Protein AF-A0A7X6XNE3-F1 (afdb_monomer_lite)

pLDDT: mean 81.72, std 12.76, range [44.78, 93.31]

Structure (mmCIF, N/CA/C/O backbone):
data_AF-A0A7X6XNE3-F1
#
_entry.id   AF-A0A7X6XNE3-F1
#
loop_
_atom_site.group_PDB
_atom_site.id
_atom_site.type_symbol
_atom_site.label_atom_id
_atom_site.label_alt_id
_atom_site.label_comp_id
_atom_site.label_asym_id
_atom_site.label_entity_id
_atom_site.label_seq_id
_atom_site.pdbx_PDB_ins_code
_atom_site.Cartn_x
_atom_site.Cartn_y
_atom_site.Cartn_z
_atom_site.occupancy
_atom_site.B_iso_or_equiv
_atom_site.auth_seq_id
_atom_site.auth_comp_id
_atom_site.auth_asym_id
_atom_site.auth_atom_id
_atom_site.pdbx_PDB_model_num
ATOM 1 N N . TYR A 1 1 ? -0.236 -19.585 -7.255 1.00 65.62 1 TYR A N 1
ATOM 2 C CA . TYR A 1 1 ? 0.647 -18.789 -8.130 1.00 65.62 1 TYR A CA 1
ATOM 3 C C . TYR A 1 1 ? 0.917 -17.446 -7.471 1.00 65.62 1 TYR A C 1
ATOM 5 O O . TYR A 1 1 ? -0.040 -16.790 -7.085 1.00 65.62 1 TYR A O 1
ATOM 13 N N . ARG A 1 2 ? 2.186 -17.065 -7.277 1.00 69.50 2 ARG A N 1
ATOM 14 C CA . ARG A 1 2 ? 2.570 -15.711 -6.845 1.00 69.50 2 ARG A CA 1
ATOM 15 C C . ARG A 1 2 ? 3.141 -14.987 -8.057 1.00 69.50 2 ARG A C 1
ATOM 17 O O . ARG A 1 2 ? 4.037 -15.521 -8.703 1.00 69.50 2 ARG A O 1
ATOM 24 N N . VAL A 1 3 ? 2.584 -13.827 -8.377 1.00 74.06 3 VAL A N 1
ATOM 25 C CA . VAL A 1 3 ? 3.065 -12.971 -9.464 1.00 74.06 3 VAL A CA 1
ATOM 26 C C . VAL A 1 3 ? 3.971 -11.924 -8.840 1.00 74.06 3 VAL A C 1
ATOM 28 O O . VAL A 1 3 ? 3.584 -11.273 -7.873 1.00 74.06 3 VAL A O 1
ATOM 31 N N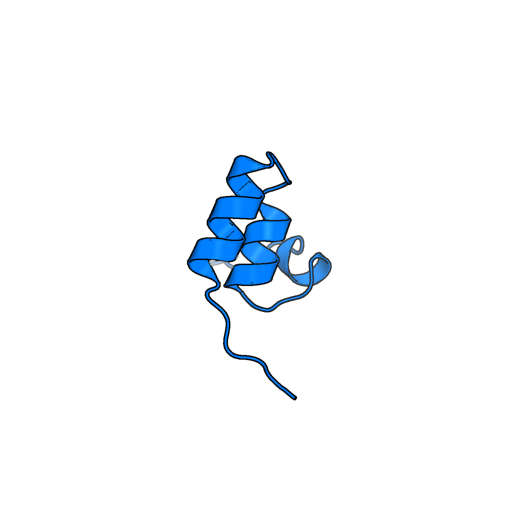 . THR A 1 4 ? 5.180 -11.784 -9.365 1.00 78.12 4 THR A N 1
ATOM 32 C CA . THR A 1 4 ? 6.084 -10.697 -8.997 1.00 78.12 4 THR A CA 1
ATOM 33 C C . THR A 1 4 ? 5.566 -9.413 -9.634 1.00 78.12 4 THR A C 1
ATOM 35 O O . THR A 1 4 ? 5.459 -9.328 -10.856 1.00 78.12 4 THR A O 1
ATOM 38 N N . TYR A 1 5 ? 5.222 -8.421 -8.821 1.00 80.31 5 TYR A N 1
ATOM 39 C CA . TYR A 1 5 ? 4.837 -7.092 -9.284 1.00 80.31 5 TYR A CA 1
ATOM 40 C C . TYR A 1 5 ? 5.506 -6.022 -8.422 1.00 80.31 5 TYR A C 1
ATOM 42 O O . TYR A 1 5 ? 5.988 -6.296 -7.324 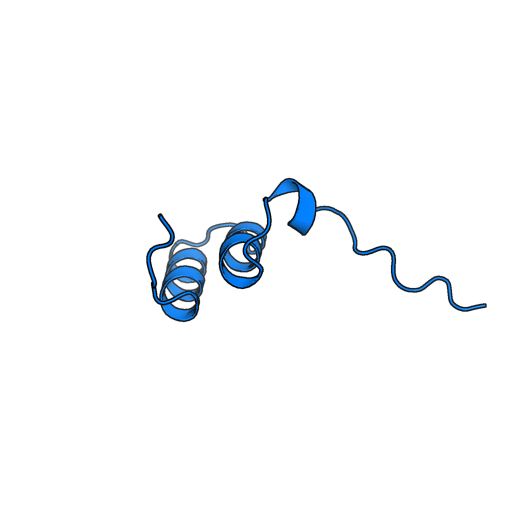1.00 80.31 5 TYR A O 1
ATOM 50 N N . ASP A 1 6 ? 5.555 -4.801 -8.944 1.00 87.00 6 ASP A N 1
ATOM 51 C CA . ASP A 1 6 ? 6.169 -3.668 -8.261 1.00 87.00 6 ASP A CA 1
ATOM 52 C C . ASP A 1 6 ? 5.210 -3.087 -7.210 1.00 87.00 6 ASP A C 1
ATOM 54 O O . ASP A 1 6 ? 4.283 -2.329 -7.516 1.00 87.00 6 ASP A O 1
ATOM 58 N N . PHE A 1 7 ? 5.437 -3.472 -5.955 1.00 88.81 7 PHE A N 1
ATOM 59 C CA . PHE A 1 7 ? 4.664 -3.001 -4.808 1.00 88.81 7 PHE A CA 1
ATOM 60 C C . PHE A 1 7 ? 4.790 -1.490 -4.590 1.00 88.81 7 PHE A C 1
ATOM 62 O O . PHE A 1 7 ? 3.818 -0.857 -4.179 1.00 88.81 7 PHE A O 1
ATOM 69 N N . ALA A 1 8 ? 5.951 -0.897 -4.885 1.00 87.69 8 ALA A N 1
ATOM 70 C CA . ALA A 1 8 ? 6.174 0.531 -4.695 1.00 87.69 8 ALA A CA 1
ATOM 71 C C . ALA A 1 8 ? 5.358 1.340 -5.707 1.00 87.69 8 ALA A C 1
ATOM 73 O O . ALA A 1 8 ? 4.677 2.297 -5.333 1.00 87.69 8 ALA A O 1
ATOM 74 N N . ARG A 1 9 ? 5.344 0.902 -6.970 1.00 90.69 9 ARG A N 1
ATOM 75 C CA . ARG A 1 9 ? 4.512 1.506 -8.016 1.00 90.69 9 ARG A CA 1
ATOM 76 C C . ARG A 1 9 ? 3.020 1.372 -7.714 1.00 90.69 9 ARG A C 1
ATOM 78 O O . ARG A 1 9 ? 2.273 2.329 -7.905 1.00 90.69 9 ARG A O 1
ATOM 85 N N . ALA A 1 10 ? 2.585 0.214 -7.222 1.00 89.88 10 ALA A N 1
ATOM 86 C CA . ALA A 1 10 ? 1.198 0.008 -6.819 1.00 89.88 10 ALA A CA 1
ATOM 87 C C . ALA A 1 10 ? 0.809 0.913 -5.635 1.00 89.88 10 ALA A C 1
ATOM 89 O O . ALA A 1 10 ? -0.218 1.584 -5.695 1.00 89.88 10 ALA A O 1
ATOM 90 N N . ALA A 1 11 ? 1.648 1.010 -4.599 1.00 90.88 11 ALA A N 1
ATOM 91 C CA . ALA A 1 11 ? 1.410 1.903 -3.465 1.00 90.88 11 ALA A CA 1
ATOM 92 C C . ALA A 1 11 ? 1.366 3.384 -3.880 1.00 90.88 11 ALA A C 1
ATOM 94 O O . ALA A 1 11 ? 0.510 4.127 -3.403 1.00 90.88 11 ALA A O 1
ATOM 95 N N . ALA A 1 12 ? 2.242 3.814 -4.794 1.00 91.75 12 ALA A N 1
ATOM 96 C CA . ALA A 1 12 ? 2.226 5.172 -5.337 1.00 91.75 12 ALA A CA 1
ATOM 97 C C . ALA A 1 12 ? 0.916 5.474 -6.080 1.00 91.75 12 ALA A C 1
ATOM 99 O O . ALA A 1 12 ? 0.262 6.471 -5.782 1.00 91.75 12 ALA A O 1
ATOM 100 N N . ALA A 1 13 ? 0.475 4.571 -6.961 1.00 92.44 13 ALA A N 1
ATOM 101 C CA . ALA A 1 13 ? -0.781 4.727 -7.693 1.00 92.44 13 ALA A CA 1
ATOM 102 C C . ALA A 1 13 ? -2.003 4.796 -6.758 1.00 92.44 13 ALA A C 1
ATOM 104 O O . ALA A 1 13 ? -2.928 5.568 -7.006 1.00 92.44 13 ALA A O 1
ATOM 105 N N . LEU A 1 14 ? -2.004 4.027 -5.662 1.00 91.44 14 LEU A N 1
ATOM 106 C CA . LEU A 1 14 ? -3.069 4.085 -4.654 1.00 91.44 14 LEU A CA 1
ATOM 107 C C . LEU A 1 14 ? -3.134 5.466 -3.980 1.00 91.44 14 LEU A C 1
ATOM 109 O O . LEU A 1 14 ? -4.223 6.011 -3.801 1.00 91.44 14 LEU A O 1
ATOM 113 N N . ARG A 1 15 ? -1.977 6.062 -3.665 1.00 89.62 15 ARG A N 1
ATOM 114 C CA . ARG A 1 15 ? -1.898 7.414 -3.087 1.00 89.62 15 ARG A CA 1
ATOM 115 C C . ARG A 1 15 ? -2.328 8.495 -4.074 1.00 89.62 15 ARG A C 1
ATOM 117 O O . ARG A 1 15 ? -3.074 9.395 -3.699 1.00 89.62 15 ARG A O 1
ATOM 124 N N . GLU A 1 16 ? -1.909 8.392 -5.333 1.00 93.31 16 GLU A N 1
ATOM 125 C CA . GLU A 1 16 ? -2.308 9.322 -6.402 1.00 93.31 16 GLU A CA 1
ATOM 126 C C . GLU A 1 16 ? -3.824 9.321 -6.628 1.00 93.31 16 GLU A C 1
ATOM 128 O O . GLU A 1 16 ? -4.431 10.371 -6.837 1.00 93.31 16 GLU A O 1
ATOM 133 N N . GLN A 1 17 ? -4.454 8.152 -6.503 1.00 92.06 17 GLN A N 1
ATOM 134 C CA . GLN A 1 17 ? -5.906 7.995 -6.594 1.00 92.06 17 GLN A CA 1
ATOM 135 C C . GLN A 1 17 ? -6.651 8.430 -5.322 1.00 92.06 17 GLN A C 1
ATOM 137 O O . GLN A 1 17 ? -7.870 8.282 -5.250 1.00 92.06 17 GLN A O 1
ATOM 142 N N . LYS A 1 18 ? -5.945 8.990 -4.327 1.00 89.75 18 LYS A N 1
ATOM 143 C CA . LYS A 1 18 ? -6.493 9.425 -3.031 1.00 89.75 18 LYS A CA 1
ATOM 144 C C . LYS A 1 18 ? -7.230 8.308 -2.288 1.00 89.75 18 LYS A C 1
ATOM 146 O O . LYS A 1 18 ? -8.168 8.572 -1.535 1.00 89.75 18 LYS A O 1
ATOM 151 N N . LEU A 1 19 ? -6.813 7.060 -2.501 1.00 90.00 19 LEU A N 1
ATOM 152 C CA . LEU A 1 19 ? -7.330 5.942 -1.728 1.00 90.00 19 LEU A CA 1
ATOM 153 C C . LEU A 1 19 ? -6.763 5.994 -0.303 1.00 90.00 19 LEU A C 1
ATOM 155 O O . LEU A 1 19 ? -5.682 6.550 -0.086 1.00 90.00 19 LEU A O 1
ATOM 159 N N . PRO A 1 20 ? -7.470 5.421 0.685 1.00 90.88 20 PRO A N 1
ATOM 160 C CA . PRO A 1 20 ? -6.983 5.392 2.057 1.00 90.88 20 PRO A CA 1
ATOM 161 C C . PRO A 1 20 ? -5.609 4.724 2.160 1.00 90.88 20 PRO A C 1
ATOM 163 O O . PRO A 1 20 ? -5.377 3.672 1.562 1.00 90.88 20 PRO A O 1
ATOM 166 N N . GLU A 1 21 ? -4.720 5.289 2.979 1.00 88.69 21 GLU A N 1
ATOM 167 C CA . GLU A 1 21 ? -3.342 4.793 3.137 1.00 88.69 21 GLU A CA 1
ATOM 168 C C . GLU A 1 21 ? -3.299 3.324 3.592 1.00 88.69 21 GLU A C 1
ATOM 170 O O . GLU A 1 21 ? -2.377 2.591 3.243 1.00 88.69 21 GLU A O 1
ATOM 175 N N . ALA A 1 22 ? -4.342 2.850 4.280 1.00 90.00 22 ALA A N 1
ATOM 176 C CA . ALA A 1 22 ? -4.494 1.447 4.651 1.00 90.00 22 ALA A CA 1
ATOM 177 C C . ALA A 1 22 ? -4.417 0.490 3.441 1.00 90.00 22 ALA A C 1
ATOM 179 O O . ALA A 1 22 ? -3.875 -0.604 3.566 1.00 90.00 22 ALA A O 1
ATOM 180 N N . PHE A 1 23 ? -4.863 0.903 2.248 1.00 88.44 23 PHE A N 1
ATOM 181 C CA . PHE A 1 23 ? -4.717 0.105 1.024 1.00 88.44 23 PHE A CA 1
ATOM 182 C C . PHE A 1 23 ? -3.274 0.075 0.514 1.00 88.44 23 PHE A C 1
ATOM 184 O O . PHE A 1 23 ? -2.806 -0.972 0.067 1.00 88.44 23 PHE A O 1
ATOM 191 N N . ALA A 1 24 ? -2.542 1.189 0.602 1.00 91.19 24 ALA A N 1
ATOM 192 C CA . ALA A 1 24 ? -1.120 1.209 0.264 1.00 91.19 24 ALA A CA 1
ATOM 193 C C . ALA A 1 24 ? -0.328 0.305 1.222 1.00 91.19 24 ALA A C 1
ATOM 195 O O . ALA A 1 24 ? 0.490 -0.501 0.783 1.00 91.19 24 ALA A O 1
ATOM 196 N N . GLN A 1 25 ? -0.642 0.361 2.517 1.00 90.12 25 GLN A N 1
ATOM 197 C CA . GLN A 1 25 ? -0.069 -0.517 3.538 1.00 90.12 25 GLN A CA 1
ATOM 198 C C . GLN A 1 25 ? -0.421 -1.992 3.306 1.00 90.12 25 GLN A C 1
ATOM 200 O O . GLN A 1 25 ? 0.446 -2.848 3.442 1.00 90.12 25 GLN A O 1
ATOM 205 N N . MET A 1 26 ? -1.647 -2.294 2.873 1.00 91.62 26 MET A N 1
ATOM 206 C CA . MET A 1 26 ? -2.071 -3.648 2.497 1.00 91.62 26 MET A CA 1
ATOM 207 C C . MET A 1 26 ? -1.169 -4.228 1.398 1.00 91.62 26 MET A C 1
ATOM 209 O O . MET A 1 26 ? -0.672 -5.348 1.518 1.00 91.62 26 MET A O 1
ATOM 213 N N . VAL A 1 27 ? -0.901 -3.437 0.354 1.00 89.69 27 VAL A N 1
ATOM 214 C CA . VAL A 1 27 ? -0.030 -3.839 -0.759 1.00 89.69 27 VAL A CA 1
ATOM 215 C C . VAL A 1 27 ? 1.427 -3.973 -0.319 1.00 89.69 27 VAL A C 1
ATOM 217 O O . VAL A 1 27 ? 2.079 -4.939 -0.7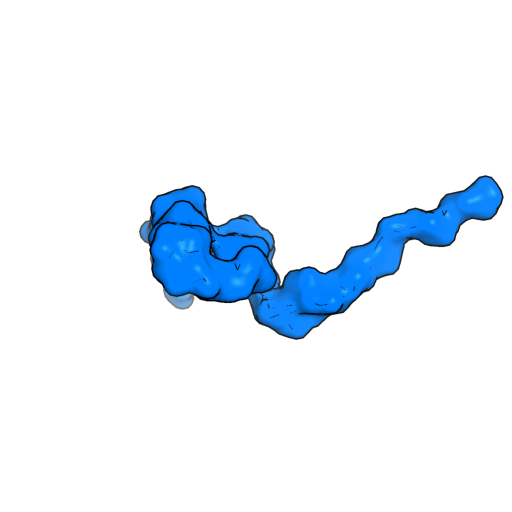03 1.00 89.69 27 VAL A O 1
ATOM 220 N N . LEU A 1 28 ? 1.936 -3.045 0.494 1.00 88.12 28 LEU A N 1
ATOM 221 C CA . LEU A 1 28 ? 3.332 -3.050 0.943 1.00 88.12 28 LEU A CA 1
ATOM 222 C C . LEU A 1 28 ? 3.634 -4.169 1.948 1.00 88.12 28 LEU A C 1
ATOM 224 O O . LEU A 1 28 ? 4.695 -4.783 1.882 1.00 88.12 28 LEU A O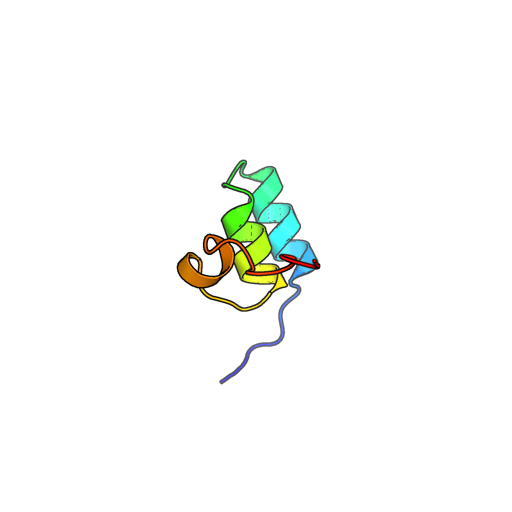 1
ATOM 228 N N . GLN A 1 29 ? 2.711 -4.444 2.870 1.00 87.06 29 GLN A N 1
ATOM 229 C CA . GLN A 1 29 ? 2.884 -5.456 3.914 1.00 87.06 29 GLN A CA 1
ATOM 230 C C . GLN A 1 29 ? 2.448 -6.856 3.460 1.00 87.06 29 GLN A C 1
ATOM 232 O O . GLN A 1 29 ? 2.748 -7.841 4.135 1.00 87.06 29 GLN A O 1
ATOM 237 N N . GLY A 1 30 ? 1.712 -6.960 2.346 1.00 86.50 30 GLY A N 1
ATOM 238 C CA . GLY A 1 30 ? 1.140 -8.220 1.868 1.00 86.50 30 GLY A CA 1
ATOM 239 C C . GLY A 1 30 ? 0.137 -8.840 2.850 1.00 86.50 30 GLY A C 1
ATOM 240 O O . GLY A 1 30 ? -0.053 -10.056 2.851 1.00 86.50 30 GLY A O 1
ATOM 241 N N . ARG A 1 31 ? -0.463 -8.019 3.718 1.00 85.00 31 ARG A N 1
ATOM 242 C CA . ARG A 1 31 ? -1.458 -8.418 4.724 1.00 85.00 31 ARG A CA 1
ATOM 243 C C . ARG A 1 31 ? -2.849 -7.980 4.288 1.00 85.00 31 ARG A C 1
ATOM 245 O O . ARG A 1 31 ? -2.970 -7.128 3.420 1.00 85.00 31 ARG A O 1
ATOM 252 N N . SER A 1 32 ? -3.894 -8.558 4.876 1.00 87.75 32 SER A N 1
ATOM 253 C CA . SER A 1 32 ? -5.269 -8.099 4.654 1.00 87.75 32 SER 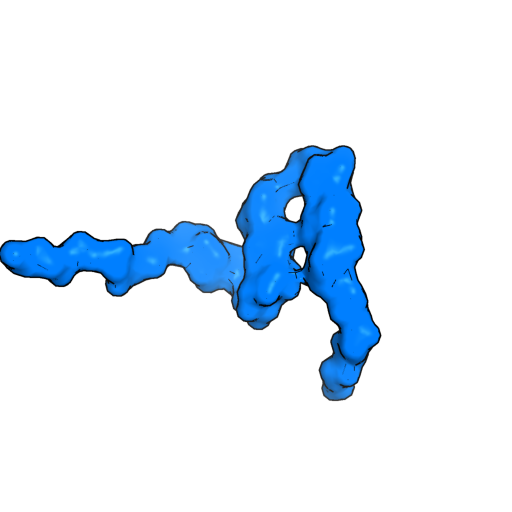A CA 1
ATOM 254 C C . SER A 1 32 ? -5.506 -6.722 5.278 1.00 87.75 32 SER A C 1
ATOM 256 O O . SER A 1 32 ? -4.795 -6.315 6.197 1.00 87.75 32 SER A O 1
ATOM 258 N N . LEU A 1 33 ? -6.541 -6.023 4.808 1.00 86.06 33 LEU A N 1
ATOM 259 C CA . LEU A 1 33 ? -6.926 -4.719 5.345 1.00 86.06 33 LEU A CA 1
ATO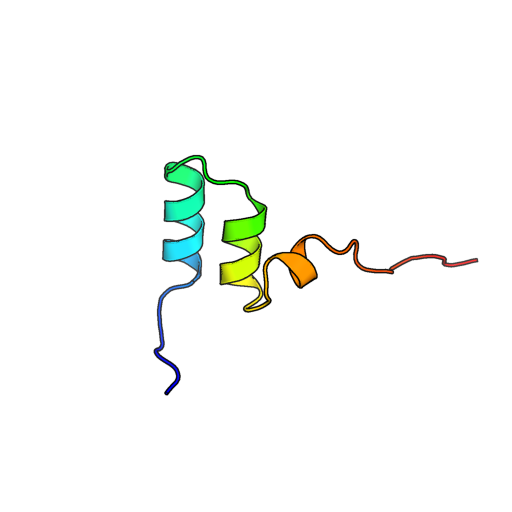M 260 C C . LEU A 1 33 ? -7.228 -4.786 6.852 1.00 86.06 33 LEU A C 1
ATOM 262 O O . LEU A 1 33 ? -6.740 -3.948 7.599 1.00 86.06 33 LEU A O 1
ATOM 266 N N . ASP A 1 34 ? -7.929 -5.823 7.320 1.00 86.75 34 ASP A N 1
ATOM 267 C CA . ASP A 1 34 ? -8.188 -6.039 8.751 1.00 86.75 34 ASP A CA 1
ATOM 268 C C . ASP A 1 34 ? -6.906 -6.169 9.578 1.00 86.75 34 ASP A C 1
ATOM 270 O O . ASP A 1 34 ? -6.843 -5.700 10.709 1.00 86.75 34 ASP A O 1
ATOM 274 N N . ALA A 1 35 ? -5.869 -6.802 9.029 1.00 85.56 35 ALA A N 1
ATOM 275 C CA . ALA A 1 35 ? -4.587 -6.960 9.711 1.00 85.56 35 ALA A CA 1
ATOM 276 C C . ALA A 1 35 ? -3.747 -5.672 9.704 1.00 85.56 35 ALA A C 1
ATOM 278 O O . ALA A 1 35 ? -2.883 -5.515 10.560 1.00 85.56 35 ALA A O 1
ATOM 279 N N . VAL A 1 36 ? -3.987 -4.770 8.747 1.00 86.69 36 VAL A N 1
ATOM 280 C CA . VAL A 1 36 ? -3.370 -3.434 8.682 1.00 86.69 36 VAL A CA 1
ATOM 281 C C . VAL A 1 36 ? -4.076 -2.448 9.613 1.00 86.69 36 VAL A C 1
ATOM 283 O O . VAL A 1 36 ? -3.431 -1.582 10.194 1.00 86.69 36 VAL A O 1
ATOM 286 N N . LEU A 1 37 ? -5.400 -2.558 9.735 1.00 86.44 37 LEU A N 1
ATOM 287 C CA . LEU A 1 37 ? -6.215 -1.696 10.594 1.00 86.44 37 LEU A CA 1
ATOM 288 C C . LEU A 1 37 ? -6.160 -2.099 12.068 1.00 86.44 37 LEU A C 1
ATOM 290 O O . LEU A 1 37 ? -6.488 -1.288 12.932 1.00 86.44 37 LEU A O 1
ATOM 294 N N . GLN A 1 38 ? -5.750 -3.332 12.365 1.00 83.12 38 GLN A N 1
ATOM 295 C CA . GLN A 1 38 ? -5.440 -3.728 13.729 1.00 83.12 38 GLN A CA 1
ATOM 296 C C . GLN A 1 38 ? -4.241 -2.911 14.226 1.00 83.12 38 GLN A C 1
ATOM 298 O O . GLN A 1 38 ? -3.168 -2.992 13.620 1.00 83.12 38 GLN A O 1
ATOM 303 N N . PRO A 1 39 ? -4.384 -2.137 15.317 1.00 64.12 39 PRO A N 1
ATOM 304 C CA . PRO A 1 39 ? -3.234 -1.513 15.944 1.00 64.12 39 PRO A CA 1
ATOM 305 C C . PRO A 1 39 ? -2.274 -2.633 16.341 1.00 64.12 39 PRO A C 1
ATOM 307 O O . PRO A 1 39 ? -2.665 -3.575 17.032 1.00 64.12 39 PRO A O 1
ATOM 310 N N . THR A 1 40 ? -1.033 -2.570 15.862 1.00 61.19 40 THR A N 1
ATOM 311 C CA . THR A 1 40 ? 0.016 -3.479 16.319 1.00 61.19 40 THR A CA 1
ATOM 312 C C . THR A 1 40 ? 0.088 -3.386 17.840 1.00 61.19 40 THR A C 1
ATOM 314 O O . THR A 1 40 ? 0.308 -2.285 18.348 1.00 61.19 40 THR A O 1
ATOM 317 N N . PRO A 1 41 ? -0.099 -4.491 18.581 1.00 58.47 41 PRO A N 1
ATOM 318 C CA . PRO A 1 41 ? 0.076 -4.486 20.024 1.00 58.47 41 PRO A CA 1
ATOM 319 C C . PRO A 1 41 ? 1.578 -4.428 20.335 1.00 58.47 41 PRO A C 1
ATOM 321 O O . PRO A 1 41 ? 2.199 -5.453 20.589 1.00 58.47 41 PRO A O 1
ATOM 324 N N . GLN A 1 42 ? 2.179 -3.243 20.229 1.00 56.28 42 GLN A N 1
ATOM 325 C CA . GLN A 1 42 ? 3.525 -2.884 20.697 1.00 56.28 42 GLN A CA 1
ATOM 326 C C . GLN A 1 42 ? 3.466 -1.375 21.016 1.00 56.28 42 GLN A C 1
ATOM 328 O O . GLN A 1 42 ? 3.123 -0.610 20.125 1.00 56.28 42 GLN A O 1
ATOM 333 N N . GLU A 1 43 ? 3.664 -0.843 22.224 1.00 56.78 43 GLU A N 1
ATOM 334 C CA . GLU A 1 43 ? 4.395 -1.269 23.422 1.00 56.78 43 GLU A CA 1
ATOM 335 C C . GLU A 1 43 ? 3.591 -0.912 24.696 1.00 56.78 43 GLU A C 1
ATOM 337 O O . GLU A 1 43 ? 3.471 0.259 25.045 1.00 56.78 43 GLU A O 1
ATOM 342 N N . GLU A 1 44 ? 3.094 -1.904 25.440 1.00 54.56 44 GLU A N 1
ATOM 343 C CA . GLU A 1 44 ? 3.118 -1.803 26.905 1.00 54.56 44 GLU A CA 1
ATOM 344 C C . GLU A 1 44 ? 4.517 -2.271 27.321 1.00 54.56 44 GLU A C 1
ATOM 346 O O . GLU A 1 44 ? 4.802 -3.468 27.324 1.00 54.56 44 GLU A O 1
ATOM 351 N N . ASN A 1 45 ? 5.421 -1.327 27.575 1.00 44.78 45 ASN A N 1
ATOM 352 C CA . ASN A 1 45 ? 6.707 -1.592 28.220 1.00 44.78 45 ASN A CA 1
ATOM 353 C C . ASN A 1 45 ? 6.649 -0.891 29.598 1.00 44.78 45 ASN A C 1
ATOM 355 O O . ASN A 1 45 ? 6.324 0.300 29.611 1.00 44.78 45 ASN A O 1
ATOM 359 N N . PRO A 1 46 ? 6.829 -1.624 30.719 1.00 60.34 46 PRO A N 1
ATOM 360 C CA . PRO A 1 46 ? 6.546 -1.170 32.089 1.00 60.34 46 PRO A CA 1
ATOM 361 C C . PRO A 1 46 ? 7.434 -0.033 32.608 1.00 60.34 46 PRO A C 1
ATOM 363 O O . PRO A 1 46 ? 8.568 0.133 32.104 1.00 60.34 46 PRO A O 1
#

Sequence (46 aa):
YRVTYDFARAAAALREQKLPEAFAQMVLQGRSLDAVLQPTPQEENP

Secondary structure (DSSP, 8-state):
------HHHHHHHHHHTT--HHHHHHHHHT--HHHHHSPP------

Radius of gyration: 13.19 Å; chains: 1; bounding box: 15×28×42 Å

Foldseek 3Di:
DDDDDDLVVVLVVCVVVVHDNLVNVCSVVVHDSVVSPPDPPDDPDD